Protein AF-A0A7X6I3S2-F1 (afdb_monomer_lite)

Structure (mmCIF, N/CA/C/O backbone):
data_AF-A0A7X6I3S2-F1
#
_entry.id   AF-A0A7X6I3S2-F1
#
loop_
_atom_site.group_PDB
_atom_site.id
_atom_site.type_symbol
_atom_site.label_atom_id
_atom_site.label_alt_id
_atom_site.label_comp_id
_atom_site.label_asym_id
_atom_site.label_entity_id
_atom_site.label_seq_id
_atom_site.pdbx_PDB_ins_code
_atom_site.Cartn_x
_atom_site.Cartn_y
_atom_site.Cartn_z
_atom_site.occupancy
_atom_site.B_iso_or_equiv
_atom_site.auth_seq_id
_atom_site.auth_comp_id
_atom_site.auth_asym_id
_atom_site.auth_atom_id
_atom_site.pdbx_PDB_model_num
ATOM 1 N N . MET A 1 1 ? -21.717 16.341 -4.229 1.00 40.16 1 MET A N 1
ATOM 2 C CA . MET A 1 1 ? -22.736 15.438 -3.648 1.00 40.16 1 MET A CA 1
ATOM 3 C C . MET A 1 1 ? -22.374 15.185 -2.185 1.00 40.16 1 MET A C 1
ATOM 5 O O . MET A 1 1 ? -21.392 14.506 -1.931 1.00 40.16 1 MET A O 1
ATOM 9 N N . LYS A 1 2 ? -23.063 15.815 -1.219 1.00 45.19 2 LYS A N 1
ATOM 10 C CA . LYS A 1 2 ? -22.858 15.545 0.219 1.00 45.19 2 LYS A CA 1
ATOM 11 C C . LYS A 1 2 ? -23.739 14.357 0.594 1.00 45.19 2 LYS A C 1
ATOM 13 O O . LYS A 1 2 ? -24.958 14.491 0.541 1.00 45.19 2 LYS A O 1
ATOM 18 N N . VAL A 1 3 ? -23.137 13.222 0.939 1.00 52.28 3 VAL A N 1
ATOM 19 C CA . VAL A 1 3 ? -23.866 12.072 1.490 1.00 52.28 3 VAL A CA 1
ATOM 20 C C . VAL A 1 3 ? -24.453 12.516 2.832 1.00 52.28 3 VAL A C 1
ATOM 22 O O . VAL A 1 3 ? -23.716 12.757 3.784 1.00 52.28 3 VAL A O 1
ATOM 25 N N . ARG A 1 4 ? -25.771 12.732 2.886 1.00 52.94 4 ARG A N 1
ATOM 26 C CA . ARG A 1 4 ? -26.491 12.978 4.139 1.00 52.94 4 ARG A CA 1
ATOM 27 C C . ARG A 1 4 ? -27.048 11.639 4.595 1.00 52.94 4 ARG A C 1
ATOM 29 O O . ARG A 1 4 ? -27.953 11.113 3.957 1.00 52.94 4 ARG A O 1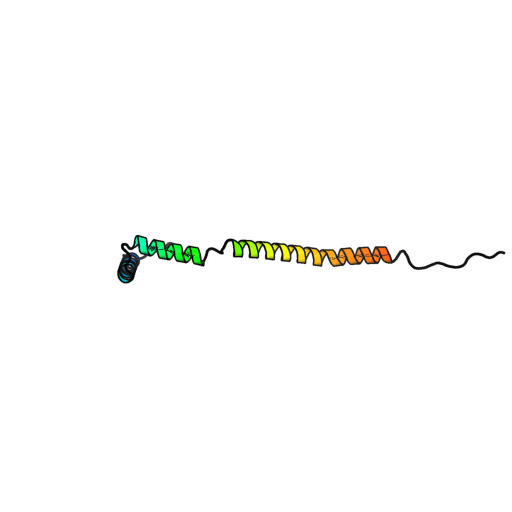
ATOM 36 N N . PHE A 1 5 ? -26.479 11.085 5.657 1.00 55.03 5 PHE A N 1
ATOM 37 C CA . PHE A 1 5 ? -27.046 9.912 6.307 1.00 55.03 5 PHE A CA 1
ATOM 38 C C . PHE A 1 5 ? -28.272 10.364 7.103 1.00 55.03 5 PHE A C 1
ATOM 40 O O . PHE A 1 5 ? -28.157 11.185 8.011 1.00 55.03 5 PHE A O 1
ATOM 47 N N . THR A 1 6 ? -29.449 9.886 6.714 1.00 60.03 6 THR A N 1
ATOM 48 C CA . THR A 1 6 ? -30.633 9.890 7.573 1.00 60.03 6 THR A CA 1
ATOM 49 C C . THR A 1 6 ? -30.406 8.869 8.684 1.00 60.03 6 THR A C 1
ATOM 51 O O . THR A 1 6 ? -30.095 7.716 8.397 1.00 60.03 6 THR A O 1
ATOM 54 N N . ASP A 1 7 ? -30.553 9.318 9.926 1.00 60.53 7 ASP A N 1
ATOM 55 C CA . ASP A 1 7 ? -30.526 8.531 11.159 1.00 60.53 7 ASP A CA 1
ATOM 56 C C . ASP A 1 7 ? -29.192 7.925 11.610 1.00 60.53 7 ASP A C 1
ATOM 58 O O . ASP A 1 7 ? -28.306 7.549 10.840 1.00 60.53 7 ASP A O 1
ATOM 62 N N . ASN A 1 8 ? -29.081 7.799 12.934 1.00 66.94 8 ASN A N 1
ATOM 63 C CA . ASN A 1 8 ? -27.943 7.274 13.693 1.00 66.94 8 ASN A CA 1
ATOM 64 C C . ASN A 1 8 ? -27.572 5.808 13.369 1.00 66.94 8 ASN A C 1
ATOM 66 O O . ASN A 1 8 ? -26.731 5.228 14.049 1.00 66.94 8 ASN A O 1
ATOM 70 N N . MET A 1 9 ? -28.110 5.215 12.297 1.00 75.38 9 MET A N 1
ATOM 71 C CA . MET A 1 9 ? -27.858 3.835 11.876 1.00 75.38 9 MET A CA 1
ATOM 72 C C . MET A 1 9 ? -26.370 3.496 11.767 1.00 75.38 9 MET A C 1
ATOM 74 O O . MET A 1 9 ? -25.951 2.424 12.199 1.00 75.38 9 MET A O 1
ATOM 78 N N . VAL A 1 10 ? -25.558 4.381 11.180 1.00 79.00 10 VAL A N 1
ATOM 79 C CA . VAL A 1 10 ? -24.111 4.147 11.036 1.00 79.00 10 VAL A CA 1
ATOM 80 C C . VAL A 1 10 ? -23.409 4.196 12.405 1.00 79.00 10 VAL A C 1
ATOM 82 O O . VAL A 1 10 ? -22.753 3.212 12.759 1.00 79.00 10 VAL A O 1
ATOM 85 N N . PRO A 1 11 ? -23.574 5.262 13.217 1.00 80.81 11 PRO A N 1
ATOM 86 C CA . PRO A 1 11 ? -23.109 5.298 14.606 1.00 80.81 11 PRO A CA 1
ATOM 87 C C . PRO A 1 11 ? -23.513 4.085 15.460 1.00 80.81 11 PRO A C 1
ATOM 89 O O . PRO A 1 11 ? -22.681 3.570 16.215 1.00 80.81 11 PRO A O 1
ATOM 92 N N . ASP A 1 12 ? -24.756 3.621 15.345 1.00 85.75 12 ASP A N 1
ATOM 93 C CA . ASP A 1 12 ? -25.308 2.524 16.147 1.00 85.75 12 ASP A CA 1
ATOM 94 C C . ASP A 1 12 ? -24.735 1.178 15.714 1.00 85.75 12 ASP A C 1
ATOM 96 O O . ASP A 1 12 ? -24.292 0.380 16.543 1.00 85.75 12 ASP A O 1
ATOM 100 N N . ARG A 1 13 ? -24.642 0.953 14.401 1.00 85.00 13 ARG A N 1
ATOM 101 C CA . ARG A 1 13 ? -24.046 -0.261 13.844 1.00 85.00 13 ARG A CA 1
ATOM 102 C C . ARG A 1 13 ? -22.563 -0.362 14.181 1.00 85.00 13 ARG A C 1
ATOM 104 O O . ARG A 1 13 ? -22.109 -1.434 14.568 1.00 85.00 13 ARG A O 1
ATOM 111 N N . LEU A 1 14 ? -21.822 0.746 14.121 1.00 86.19 14 LEU A N 1
ATOM 112 C CA . LEU A 1 14 ? -20.421 0.785 14.552 1.00 86.19 14 LEU A CA 1
ATOM 113 C C . LEU A 1 14 ? -20.276 0.489 16.049 1.00 86.19 14 LEU A C 1
ATOM 115 O O . LEU A 1 14 ? -19.368 -0.239 16.440 1.00 86.19 14 LEU A O 1
ATOM 119 N N . SER A 1 15 ? -21.187 0.997 16.883 1.00 88.00 15 SER A N 1
ATOM 120 C CA . SER A 1 15 ? -21.195 0.710 18.325 1.00 88.00 15 SER A CA 1
ATOM 121 C C . SER A 1 15 ? -21.487 -0.765 18.613 1.00 88.00 15 SER A C 1
ATOM 123 O O . SER A 1 15 ? -20.850 -1.367 19.477 1.00 88.00 15 SER A O 1
ATOM 125 N N . LEU A 1 16 ? -22.421 -1.369 17.874 1.00 91.56 16 LEU A N 1
ATOM 126 C CA . LEU A 1 16 ? -22.741 -2.792 17.979 1.00 91.56 16 LEU A CA 1
ATOM 127 C C . LEU A 1 16 ? -21.553 -3.668 17.562 1.00 91.56 16 LEU A C 1
ATOM 129 O O . LEU A 1 16 ? -21.208 -4.621 18.261 1.00 91.56 16 LEU A O 1
ATOM 133 N N . MET A 1 17 ? -20.903 -3.334 16.447 1.00 89.38 17 MET A N 1
ATOM 134 C CA . MET A 1 17 ? -19.729 -4.061 15.959 1.00 89.38 17 MET A CA 1
ATOM 135 C C . MET A 1 17 ? -18.544 -3.939 16.922 1.00 89.38 17 MET A C 1
ATOM 137 O O . MET A 1 17 ? -17.899 -4.949 17.195 1.00 89.38 17 MET A O 1
ATOM 141 N N . ALA A 1 18 ? -18.316 -2.751 17.493 1.00 91.75 18 ALA A N 1
ATOM 142 C CA . ALA A 1 18 ? -17.293 -2.529 18.512 1.00 91.75 18 ALA A CA 1
ATOM 143 C C . ALA A 1 18 ? -17.499 -3.458 19.720 1.00 91.75 18 ALA A C 1
ATOM 145 O O . ALA A 1 18 ? -16.597 -4.210 20.080 1.00 91.75 18 ALA A O 1
ATOM 146 N N . LYS A 1 19 ? -18.720 -3.499 20.274 1.00 91.88 19 LYS A N 1
ATOM 147 C CA . LYS A 1 19 ? -19.068 -4.392 21.395 1.00 91.88 19 LYS A CA 1
ATOM 148 C C . LYS A 1 19 ? -18.897 -5.868 21.048 1.00 91.88 19 LYS A C 1
ATOM 150 O O . LYS A 1 19 ? -18.327 -6.618 21.829 1.00 91.88 19 LYS A O 1
ATOM 155 N N . THR A 1 20 ? -19.376 -6.281 19.874 1.00 93.88 20 THR A N 1
ATOM 156 C CA . THR A 1 20 ? -19.327 -7.687 19.434 1.00 93.88 20 THR A CA 1
ATOM 157 C C . THR A 1 20 ? -17.891 -8.191 19.299 1.00 93.88 20 THR A C 1
ATOM 159 O O . THR A 1 20 ? -17.616 -9.357 19.555 1.00 93.88 20 THR A O 1
ATOM 162 N N . LYS A 1 21 ? -16.970 -7.306 18.912 1.00 90.50 21 LYS A N 1
ATOM 163 C CA . LYS A 1 21 ? -15.548 -7.619 18.760 1.00 90.50 21 LYS A CA 1
ATOM 164 C C . LYS A 1 21 ? -14.714 -7.366 20.024 1.00 90.50 21 LYS A C 1
ATOM 166 O O . LYS A 1 21 ? -13.513 -7.594 19.990 1.00 90.50 21 LYS A O 1
ATOM 171 N N . GLY A 1 22 ? -15.334 -6.932 21.123 1.00 93.81 22 GLY A N 1
ATOM 172 C CA . GLY A 1 22 ? -14.659 -6.736 22.409 1.00 93.81 22 GLY A CA 1
ATOM 173 C C . GLY A 1 22 ? -13.921 -5.403 22.570 1.00 93.81 22 GLY A C 1
ATOM 174 O O . GLY A 1 22 ? -13.103 -5.284 23.475 1.00 93.81 22 GLY A O 1
ATOM 175 N N . TYR A 1 23 ? -14.203 -4.400 21.735 1.00 93.25 23 TYR A N 1
ATOM 176 C CA . TYR A 1 23 ? -13.616 -3.065 21.878 1.00 93.25 23 TYR A CA 1
ATOM 177 C C . TYR A 1 23 ? -14.267 -2.268 23.004 1.00 93.25 23 TYR A C 1
ATOM 179 O O . TYR A 1 23 ? -15.481 -2.341 23.223 1.00 93.25 23 TYR A O 1
ATOM 187 N N . SER A 1 24 ? -13.470 -1.427 23.660 1.00 88.19 24 SER A N 1
ATOM 188 C CA . SER A 1 24 ? -13.905 -0.581 24.776 1.00 88.19 24 SER A CA 1
ATOM 189 C C . SER A 1 24 ? -14.799 0.562 24.302 1.00 88.19 24 SER A C 1
ATOM 191 O O . SER A 1 24 ? -15.653 1.050 25.042 1.00 88.19 24 SER A O 1
ATOM 193 N N . SER A 1 25 ? -14.615 1.010 23.058 1.00 90.00 25 SER A N 1
ATOM 194 C CA . SER A 1 25 ? -15.407 2.087 22.472 1.00 90.00 25 SER A CA 1
ATOM 195 C C . SER A 1 25 ? -15.568 1.950 20.961 1.00 90.00 25 SER A C 1
ATOM 197 O O . SER A 1 25 ? -14.789 1.294 20.268 1.00 90.00 25 SER A O 1
ATOM 199 N N . ARG A 1 26 ? -16.575 2.650 20.427 1.00 87.88 26 ARG A N 1
ATOM 200 C CA . ARG A 1 26 ? -16.740 2.828 18.979 1.00 87.88 26 ARG A CA 1
ATOM 201 C C . ARG A 1 26 ? -15.519 3.502 18.347 1.00 87.88 26 ARG A C 1
ATOM 203 O O . ARG A 1 26 ? -15.156 3.162 17.230 1.00 87.88 26 ARG A O 1
ATOM 210 N N . GLU A 1 27 ? -14.917 4.467 19.035 1.00 88.31 27 GLU A N 1
ATOM 211 C CA . GLU A 1 27 ? -13.776 5.238 18.528 1.00 88.31 27 GLU A CA 1
ATOM 212 C C . GLU A 1 27 ? -12.521 4.381 18.396 1.00 88.31 27 GLU A C 1
ATOM 214 O O . GLU A 1 27 ? -11.819 4.482 17.395 1.00 88.31 27 GLU A O 1
ATOM 219 N N . GLU A 1 28 ? -12.277 3.505 19.368 1.00 86.06 28 GLU A N 1
ATOM 220 C CA . GLU A 1 28 ? -11.206 2.510 19.320 1.00 86.06 28 GLU A CA 1
ATOM 221 C C . GLU A 1 28 ? -11.386 1.571 18.123 1.00 86.06 28 GLU A C 1
ATOM 223 O O . GLU A 1 28 ? -10.473 1.421 17.314 1.00 86.06 28 GLU A O 1
ATOM 228 N N . TYR A 1 29 ? -12.601 1.048 17.940 1.00 89.44 29 TYR A N 1
ATOM 229 C CA . TYR A 1 29 ? -12.924 0.185 16.807 1.00 89.44 29 TYR A CA 1
ATOM 230 C C . TYR A 1 29 ? -12.749 0.889 15.451 1.00 89.44 29 TYR A C 1
ATOM 232 O O . TYR A 1 29 ? -12.176 0.331 14.517 1.00 89.44 29 TYR A O 1
ATOM 240 N N . VAL A 1 30 ? -13.217 2.134 15.330 1.00 88.25 30 VAL A N 1
ATOM 241 C CA . VAL A 1 30 ? -13.064 2.925 14.099 1.00 88.25 30 VAL A CA 1
ATOM 242 C C . VAL A 1 30 ? -11.595 3.241 13.830 1.00 88.25 30 VAL A C 1
ATOM 244 O O . VAL A 1 30 ? -11.169 3.169 12.679 1.00 88.25 30 VAL A O 1
ATOM 247 N N . ARG A 1 31 ? -10.813 3.561 14.867 1.00 87.00 31 ARG A N 1
ATOM 248 C CA . ARG A 1 31 ? -9.379 3.828 14.733 1.00 87.00 31 ARG A CA 1
ATOM 249 C C . ARG A 1 31 ? -8.657 2.620 14.154 1.00 87.00 31 ARG A C 1
ATOM 251 O O . ARG A 1 31 ? -7.918 2.794 13.196 1.00 87.00 31 ARG A O 1
ATOM 258 N N . GLU A 1 32 ? -8.914 1.424 14.674 1.00 86.44 32 GLU A N 1
ATOM 259 C CA . GLU A 1 32 ? -8.284 0.206 14.161 1.00 86.44 32 GLU A CA 1
ATOM 260 C C . GLU A 1 32 ? -8.664 -0.070 12.706 1.00 86.44 32 GLU A C 1
ATOM 262 O O . GLU A 1 32 ? -7.778 -0.279 11.889 1.00 86.44 32 GLU A O 1
ATOM 267 N N . ILE A 1 33 ? -9.949 0.026 12.338 1.00 87.19 33 ILE A N 1
ATOM 268 C CA . ILE A 1 33 ? -10.377 -0.171 10.941 1.00 87.19 33 ILE A CA 1
ATOM 269 C C . ILE A 1 33 ? -9.677 0.813 9.999 1.00 87.19 33 ILE A C 1
ATOM 271 O O . ILE A 1 33 ? -9.257 0.434 8.906 1.00 87.19 33 ILE A O 1
ATOM 275 N N . LEU A 1 34 ? -9.573 2.082 10.400 1.00 82.69 34 LEU A N 1
ATOM 276 C CA . LEU A 1 34 ? -8.908 3.101 9.595 1.00 82.69 34 LEU A CA 1
ATOM 277 C C . LEU A 1 34 ? -7.403 2.844 9.505 1.00 82.69 34 LEU A C 1
ATOM 279 O O . LEU A 1 34 ? -6.841 2.982 8.424 1.00 82.69 34 LEU A O 1
ATOM 283 N N . THR A 1 35 ? -6.756 2.437 10.597 1.00 79.12 35 THR A N 1
ATOM 284 C CA . THR A 1 35 ? -5.339 2.056 10.594 1.00 79.12 35 THR A CA 1
ATOM 285 C C . THR A 1 35 ? -5.097 0.847 9.697 1.00 79.12 35 THR A C 1
ATOM 287 O O . THR A 1 35 ? -4.215 0.908 8.850 1.00 79.12 35 THR A O 1
ATOM 290 N N . ASP A 1 36 ? -5.907 -0.202 9.806 1.00 81.81 36 ASP A N 1
ATOM 291 C CA . ASP A 1 36 ? -5.835 -1.387 8.952 1.00 81.81 36 ASP A CA 1
ATOM 292 C C . ASP A 1 36 ? -6.001 -1.036 7.475 1.00 81.81 36 ASP A C 1
ATOM 294 O O . ASP A 1 36 ? -5.272 -1.543 6.625 1.00 81.81 36 ASP A O 1
ATOM 298 N N . HIS A 1 37 ? -6.955 -0.163 7.156 1.00 77.94 37 HIS A N 1
ATOM 299 C CA . HIS A 1 37 ? -7.192 0.265 5.784 1.00 77.94 37 HIS A CA 1
ATOM 300 C C . HIS A 1 37 ? -6.015 1.076 5.240 1.00 77.94 37 HIS A C 1
ATOM 302 O O . HIS A 1 37 ? -5.529 0.787 4.150 1.00 77.94 37 HIS A O 1
ATOM 308 N N . VAL A 1 38 ? -5.494 2.019 6.030 1.00 72.56 38 VAL A N 1
ATOM 309 C CA . VAL A 1 38 ? -4.294 2.783 5.677 1.00 72.56 38 VAL A CA 1
ATOM 310 C C . VAL A 1 38 ? -3.104 1.848 5.488 1.00 72.56 38 VAL A C 1
ATOM 312 O O . VAL A 1 38 ? -2.389 1.995 4.510 1.00 72.56 38 VAL A O 1
ATOM 315 N N . MET A 1 39 ? -2.896 0.857 6.353 1.00 71.62 39 MET A N 1
ATOM 316 C CA . MET A 1 39 ? -1.761 -0.067 6.236 1.00 71.62 39 MET A CA 1
ATOM 317 C C . MET A 1 39 ? -1.882 -1.029 5.048 1.00 71.62 39 MET A C 1
ATOM 319 O O . MET A 1 39 ? -0.861 -1.459 4.523 1.00 71.62 39 MET A O 1
ATOM 323 N N . ARG A 1 40 ? -3.101 -1.358 4.604 1.00 71.44 40 ARG A N 1
ATOM 324 C CA . ARG A 1 40 ? -3.327 -2.151 3.382 1.00 71.44 40 ARG A CA 1
ATOM 325 C C . ARG A 1 40 ? -3.113 -1.343 2.107 1.00 71.44 40 ARG A C 1
ATOM 327 O O . ARG A 1 40 ? -2.604 -1.889 1.135 1.00 71.44 40 ARG A O 1
ATOM 334 N N . ASP A 1 41 ? -3.496 -0.069 2.122 1.00 63.16 41 ASP A N 1
ATOM 335 C CA . ASP A 1 41 ? -3.470 0.787 0.933 1.00 63.16 41 ASP A CA 1
ATOM 336 C C . ASP A 1 41 ? -2.211 1.658 0.842 1.00 63.16 41 ASP A C 1
ATOM 338 O O . ASP A 1 41 ? -1.949 2.258 -0.201 1.00 63.16 41 ASP A O 1
ATOM 342 N N . THR A 1 42 ? -1.413 1.736 1.910 1.00 61.34 42 THR A N 1
ATOM 343 C CA . THR A 1 42 ? -0.111 2.402 1.878 1.00 61.34 42 THR A CA 1
ATOM 344 C C . THR A 1 42 ? 0.893 1.429 1.272 1.00 61.34 42 THR A C 1
ATOM 346 O O . THR A 1 42 ? 1.265 0.467 1.947 1.00 61.34 42 THR A O 1
ATOM 349 N N . PRO A 1 43 ? 1.357 1.651 0.026 1.00 62.34 43 PRO A N 1
ATOM 350 C CA . PRO A 1 43 ? 2.424 0.837 -0.527 1.00 62.34 43 PRO A CA 1
ATOM 351 C C . PRO A 1 43 ? 3.620 0.933 0.412 1.00 62.34 43 PRO A C 1
ATOM 353 O O . PRO A 1 43 ? 4.011 2.027 0.838 1.00 62.34 43 PRO A O 1
ATOM 356 N N . SER A 1 44 ? 4.181 -0.217 0.761 1.00 69.50 44 SER A N 1
ATOM 357 C CA . SER A 1 44 ? 5.365 -0.266 1.605 1.00 69.50 44 SER A CA 1
ATOM 358 C C . SER A 1 44 ? 6.471 0.594 0.977 1.00 69.50 44 SER A C 1
ATOM 360 O O . SER A 1 44 ? 6.545 0.707 -0.253 1.00 69.50 44 SER A O 1
ATOM 362 N N . PRO A 1 45 ? 7.374 1.191 1.776 1.00 68.00 45 PRO A N 1
ATOM 363 C CA . PRO A 1 45 ? 8.502 1.945 1.234 1.00 68.00 45 PRO A CA 1
ATOM 364 C C . PRO A 1 45 ? 9.258 1.152 0.160 1.00 68.00 45 PRO A C 1
ATOM 366 O O . PRO A 1 45 ? 9.626 1.701 -0.873 1.00 68.00 45 PRO A O 1
ATOM 369 N N . THR A 1 46 ? 9.396 -0.161 0.354 1.00 69.00 46 THR A N 1
ATOM 370 C CA . THR A 1 46 ? 9.999 -1.087 -0.608 1.00 69.00 46 THR A CA 1
ATOM 371 C C . THR A 1 46 ? 9.254 -1.135 -1.944 1.00 69.00 46 THR A C 1
ATOM 373 O O . THR A 1 46 ? 9.902 -1.070 -2.984 1.00 69.00 46 THR A O 1
ATOM 376 N N . GLU A 1 47 ? 7.921 -1.191 -1.956 1.00 70.38 47 GLU A N 1
ATOM 377 C CA . GLU A 1 47 ? 7.125 -1.171 -3.196 1.00 70.38 47 GLU A CA 1
ATOM 378 C C . GLU A 1 47 ? 7.210 0.178 -3.919 1.00 70.38 47 GLU A C 1
ATOM 380 O O . GLU A 1 47 ? 7.259 0.220 -5.149 1.00 70.38 47 GLU A O 1
ATOM 385 N N . ILE A 1 48 ? 7.274 1.288 -3.176 1.00 71.44 48 ILE A N 1
ATOM 386 C CA . ILE A 1 48 ? 7.496 2.622 -3.754 1.00 71.44 48 ILE A CA 1
ATOM 387 C C . ILE A 1 48 ? 8.879 2.680 -4.412 1.00 71.44 48 ILE A C 1
ATOM 389 O O . ILE A 1 48 ? 8.992 3.090 -5.569 1.00 71.44 48 ILE A O 1
ATOM 393 N N . TYR A 1 49 ? 9.921 2.228 -3.709 1.00 68.12 49 TYR A N 1
ATOM 394 C CA . TYR A 1 49 ? 11.281 2.174 -4.244 1.00 68.12 49 TYR A CA 1
ATOM 395 C C . TYR A 1 49 ? 11.376 1.262 -5.469 1.00 68.12 49 TYR A C 1
ATOM 397 O O . TYR A 1 49 ? 11.985 1.646 -6.463 1.00 68.12 49 TYR A O 1
ATOM 405 N N . GLN A 1 50 ? 10.735 0.092 -5.450 1.00 68.50 50 GLN A N 1
ATOM 406 C CA . GLN A 1 50 ? 10.692 -0.809 -6.603 1.00 68.50 50 GLN A CA 1
ATOM 407 C C . GLN A 1 50 ? 10.013 -0.161 -7.810 1.00 68.50 50 GLN A C 1
ATOM 409 O O . GLN A 1 50 ? 10.573 -0.205 -8.902 1.00 68.50 50 GLN A O 1
ATOM 414 N N . LYS A 1 51 ? 8.864 0.504 -7.630 1.00 71.75 51 LYS A N 1
ATOM 415 C CA . LYS A 1 51 ? 8.192 1.231 -8.721 1.00 71.75 51 LYS A CA 1
ATOM 416 C C . LYS A 1 51 ? 9.065 2.340 -9.304 1.00 71.75 51 LYS A C 1
ATOM 418 O O . LYS A 1 51 ? 9.121 2.489 -10.519 1.00 71.75 51 LYS A O 1
ATOM 423 N N . GLN A 1 52 ? 9.774 3.089 -8.461 1.00 74.12 52 GLN A N 1
ATOM 424 C CA . GLN A 1 52 ? 10.700 4.129 -8.920 1.00 74.12 52 GLN A CA 1
ATOM 425 C C . GLN A 1 52 ? 11.898 3.552 -9.680 1.00 74.12 52 GLN A C 1
ATOM 427 O O . GLN A 1 52 ? 12.319 4.123 -10.683 1.00 74.12 52 GLN A O 1
ATOM 432 N N . ILE A 1 53 ? 12.450 2.429 -9.215 1.00 72.94 53 ILE A N 1
ATOM 433 C CA . ILE A 1 53 ? 13.561 1.742 -9.879 1.00 72.94 53 ILE A CA 1
ATOM 434 C C . ILE A 1 53 ? 13.115 1.223 -11.247 1.00 72.94 53 ILE A C 1
ATOM 436 O O . ILE A 1 53 ? 13.787 1.490 -12.239 1.00 72.94 53 ILE A O 1
ATOM 440 N N . ILE A 1 54 ? 11.972 0.536 -11.311 1.00 77.69 54 ILE A N 1
ATOM 441 C CA . ILE A 1 54 ? 11.406 0.021 -12.563 1.00 77.69 54 ILE A CA 1
ATOM 442 C C . ILE A 1 54 ? 11.152 1.172 -13.542 1.00 77.69 54 ILE A C 1
ATOM 444 O O . ILE A 1 54 ? 11.639 1.106 -14.666 1.00 77.69 54 ILE A O 1
ATOM 448 N N . GLY A 1 55 ? 10.516 2.263 -13.099 1.00 75.56 55 GLY A N 1
ATOM 449 C CA . GLY A 1 55 ? 10.270 3.431 -13.951 1.00 75.56 55 GLY A CA 1
ATOM 450 C C . GLY A 1 55 ? 11.556 4.037 -14.527 1.00 75.56 55 GLY A C 1
ATOM 451 O O . GLY A 1 55 ? 11.629 4.316 -15.719 1.00 75.56 55 GLY A O 1
ATOM 452 N N . ARG A 1 56 ? 12.625 4.145 -13.724 1.00 75.62 56 ARG A N 1
ATOM 453 C CA . ARG A 1 56 ? 13.935 4.614 -14.216 1.00 75.62 56 ARG A CA 1
ATOM 454 C C . ARG A 1 56 ? 14.550 3.674 -15.252 1.00 75.62 56 ARG A C 1
ATOM 456 O O . ARG A 1 56 ? 15.191 4.142 -16.188 1.00 75.62 56 ARG A O 1
ATOM 463 N N . TYR A 1 57 ? 14.394 2.361 -15.087 1.00 74.00 57 TYR A N 1
ATOM 464 C CA . TYR A 1 57 ? 14.892 1.387 -16.060 1.00 74.00 57 TYR A CA 1
ATOM 465 C C . TYR A 1 57 ? 14.086 1.393 -17.363 1.00 74.00 57 TYR A C 1
ATOM 467 O O . TYR A 1 57 ? 14.678 1.230 -18.426 1.00 74.00 57 TYR A O 1
ATOM 475 N N . GLU A 1 58 ? 12.775 1.625 -17.307 1.00 76.56 58 GLU A N 1
ATOM 476 C CA . GLU A 1 58 ? 11.928 1.785 -18.497 1.00 76.56 58 GLU A CA 1
ATOM 477 C C . GLU A 1 58 ? 12.280 3.059 -19.279 1.00 76.56 58 GLU A C 1
ATOM 479 O O . GLU A 1 58 ? 12.433 3.014 -20.503 1.00 76.56 58 GLU A O 1
ATOM 484 N N . GLU A 1 59 ? 12.501 4.176 -18.582 1.00 78.50 59 GLU A N 1
ATOM 485 C CA . GLU A 1 59 ? 12.985 5.425 -19.185 1.00 78.50 59 GLU A CA 1
ATOM 486 C C . GLU A 1 59 ? 14.360 5.231 -19.840 1.00 78.50 59 GLU A C 1
ATOM 488 O O . GLU A 1 59 ? 14.554 5.583 -21.005 1.00 78.50 59 GLU A O 1
ATOM 493 N N . LEU A 1 60 ? 15.305 4.603 -19.131 1.00 73.38 60 LEU A N 1
ATOM 494 C CA . LEU A 1 60 ? 16.633 4.293 -19.668 1.00 73.38 60 LEU A CA 1
ATOM 495 C C . LEU A 1 60 ? 16.568 3.357 -20.878 1.00 73.38 60 LEU A C 1
ATOM 497 O O . LEU A 1 60 ? 17.289 3.574 -21.849 1.00 73.38 60 LEU A O 1
ATOM 501 N N . GLY A 1 61 ? 15.713 2.333 -20.833 1.00 74.94 61 GLY A N 1
ATOM 502 C CA . GLY A 1 61 ? 15.498 1.406 -21.941 1.00 74.94 61 GLY A CA 1
ATOM 503 C C . GLY A 1 61 ? 14.950 2.113 -23.179 1.00 74.94 61 GLY A C 1
ATOM 504 O O . GLY A 1 61 ? 15.435 1.872 -24.281 1.00 74.94 61 GLY A O 1
ATOM 505 N N . THR A 1 62 ? 14.012 3.041 -22.991 1.00 83.31 62 THR A N 1
ATOM 506 C CA . THR A 1 62 ? 13.441 3.853 -24.075 1.00 83.31 62 THR A CA 1
ATOM 507 C C . THR A 1 62 ? 14.510 4.727 -24.724 1.00 83.31 62 THR A C 1
ATOM 509 O O . THR A 1 62 ? 14.703 4.657 -25.935 1.00 83.31 62 THR A O 1
ATOM 512 N N . VAL A 1 63 ? 15.292 5.458 -23.923 1.00 75.75 63 VAL A N 1
ATOM 513 C CA . VAL A 1 63 ? 16.396 6.292 -24.430 1.00 75.75 63 VAL A CA 1
ATOM 514 C C . VAL A 1 63 ? 17.439 5.445 -25.161 1.00 75.75 63 VAL A C 1
ATOM 516 O O . VAL A 1 63 ? 17.920 5.838 -26.223 1.00 75.75 63 VAL A O 1
ATOM 519 N N . LEU A 1 64 ? 17.788 4.266 -24.639 1.00 71.50 64 LEU A N 1
ATOM 520 C CA . LEU A 1 64 ? 18.708 3.339 -25.303 1.00 71.50 64 LEU A CA 1
ATOM 521 C C . LEU A 1 64 ? 18.172 2.882 -26.660 1.00 71.50 64 LEU A C 1
ATOM 523 O O . LEU A 1 64 ? 18.913 2.920 -27.638 1.00 71.50 64 LEU A O 1
ATOM 527 N N . ILE A 1 65 ? 16.902 2.485 -26.736 1.00 81.50 65 ILE A N 1
ATOM 528 C CA . ILE A 1 65 ? 16.261 2.043 -27.982 1.00 81.50 65 ILE A CA 1
ATOM 529 C C . ILE A 1 65 ? 16.192 3.183 -29.004 1.00 81.50 65 ILE A C 1
ATOM 531 O O . ILE A 1 65 ? 16.437 2.945 -30.182 1.00 81.50 65 ILE A O 1
ATOM 535 N N . GLU A 1 66 ? 15.907 4.412 -28.576 1.00 76.31 66 GLU A N 1
ATOM 536 C CA . GLU A 1 66 ? 15.844 5.582 -29.462 1.00 76.31 66 GLU A CA 1
ATOM 537 C C . GLU A 1 66 ? 17.227 6.020 -29.963 1.00 76.31 66 GLU A C 1
ATOM 539 O O . GLU A 1 66 ? 17.381 6.438 -31.111 1.00 76.31 66 GLU A O 1
ATOM 544 N N . THR A 1 67 ? 18.259 5.902 -29.126 1.00 75.31 67 THR A N 1
ATOM 545 C CA . THR A 1 67 ? 19.620 6.356 -29.455 1.00 75.31 67 THR A CA 1
ATOM 546 C C . THR A 1 67 ? 20.468 5.296 -30.160 1.00 75.31 67 THR A C 1
ATOM 548 O O . THR A 1 67 ? 21.375 5.650 -30.915 1.00 75.31 67 THR A O 1
ATOM 551 N N . LEU A 1 68 ? 20.170 4.003 -29.989 1.00 74.31 68 LEU A N 1
ATOM 552 C CA . LEU A 1 68 ? 20.875 2.889 -30.638 1.00 74.31 68 LEU A CA 1
ATOM 553 C C . LEU A 1 68 ? 20.910 2.996 -32.173 1.00 74.31 68 LEU A C 1
ATOM 555 O O . LEU A 1 68 ? 22.000 2.871 -32.732 1.00 74.31 68 LEU A O 1
ATOM 559 N N . PRO A 1 69 ? 19.792 3.264 -32.874 1.00 76.75 69 PRO A N 1
ATOM 560 C CA . PRO A 1 69 ? 19.786 3.452 -34.323 1.00 76.75 69 PRO A CA 1
ATOM 561 C C . PRO A 1 69 ? 20.664 4.622 -34.769 1.00 76.75 69 PRO A C 1
ATOM 563 O O . PRO A 1 69 ? 21.389 4.498 -35.750 1.00 76.75 69 PRO A O 1
ATOM 566 N N . ILE A 1 70 ? 20.665 5.725 -34.013 1.00 74.12 70 ILE A N 1
ATOM 567 C CA . ILE A 1 70 ? 21.474 6.919 -34.301 1.00 74.12 70 ILE A CA 1
ATOM 568 C C . ILE A 1 70 ? 22.967 6.603 -34.140 1.00 74.12 70 ILE A C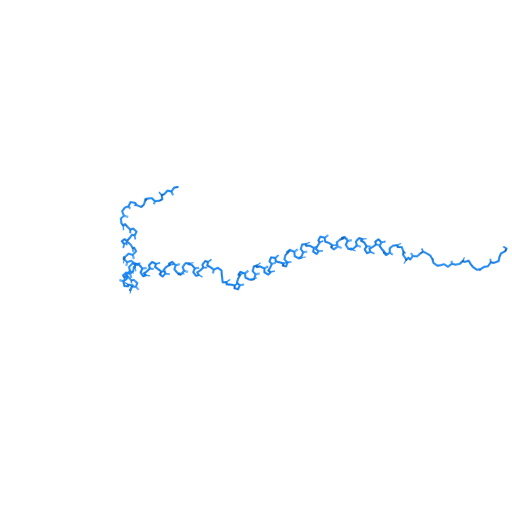 1
ATOM 570 O O . ILE A 1 70 ? 23.792 6.982 -34.973 1.00 74.12 70 ILE A O 1
ATOM 574 N N . LEU A 1 71 ? 23.338 5.884 -33.077 1.00 68.75 71 LEU A N 1
ATOM 575 C CA . LEU A 1 71 ? 24.714 5.440 -32.847 1.00 68.75 71 LEU A CA 1
ATOM 576 C C . LEU A 1 71 ? 25.169 4.424 -33.905 1.00 68.75 71 LEU A C 1
ATOM 578 O O . LEU A 1 71 ? 26.298 4.509 -34.388 1.00 68.75 71 LEU A O 1
ATOM 582 N N . LEU A 1 72 ? 24.292 3.498 -34.303 1.00 72.56 72 LEU A N 1
ATOM 583 C CA . LEU A 1 72 ? 24.542 2.530 -35.373 1.00 72.56 72 LEU A CA 1
ATOM 584 C C . LEU A 1 72 ? 24.718 3.219 -36.727 1.00 72.56 72 LEU A C 1
ATOM 586 O O . LEU A 1 72 ? 25.673 2.917 -37.436 1.00 72.56 72 LEU A O 1
ATOM 590 N N . GLU A 1 73 ? 23.860 4.174 -37.073 1.00 69.88 73 GLU A N 1
ATOM 591 C CA . GLU A 1 73 ? 23.941 4.919 -38.328 1.00 69.88 73 GLU A CA 1
ATOM 592 C C . GLU A 1 73 ? 25.234 5.744 -38.411 1.00 69.88 73 GLU A C 1
ATOM 594 O O . GLU A 1 73 ? 25.913 5.723 -39.436 1.00 69.88 73 GLU A O 1
ATOM 599 N N . ASN A 1 74 ? 25.634 6.407 -37.321 1.00 62.78 74 ASN A N 1
ATOM 600 C CA . ASN A 1 74 ? 26.899 7.146 -37.263 1.00 62.78 74 ASN A CA 1
ATOM 601 C C . ASN A 1 74 ? 28.131 6.223 -37.298 1.00 62.78 74 ASN A C 1
ATOM 603 O O . ASN A 1 74 ? 29.119 6.542 -37.956 1.00 62.78 74 ASN A O 1
ATOM 607 N N . SER A 1 75 ? 28.068 5.057 -36.651 1.00 58.88 75 SER 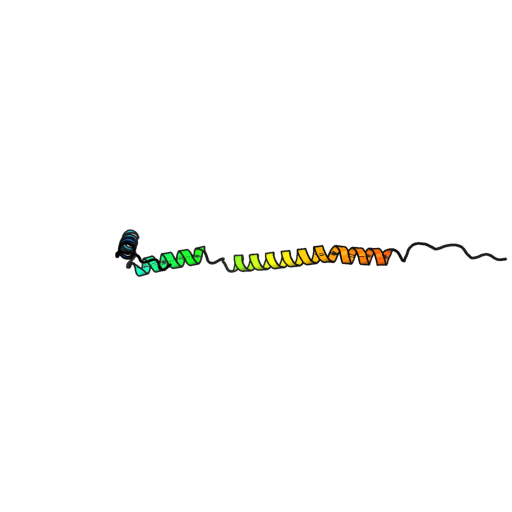A N 1
ATOM 608 C CA . SER A 1 75 ? 29.103 4.012 -36.713 1.00 58.88 75 SER A CA 1
ATOM 609 C C . SER A 1 75 ? 29.265 3.438 -38.127 1.00 58.88 75 SER A C 1
ATOM 611 O O . SER A 1 75 ? 30.386 3.276 -38.611 1.00 58.88 75 SER A O 1
ATOM 613 N N . LEU A 1 76 ? 28.154 3.180 -38.824 1.00 58.00 76 LEU A N 1
ATOM 614 C CA . LEU A 1 76 ? 28.146 2.679 -40.200 1.00 58.00 76 LEU A CA 1
ATOM 615 C C . LEU A 1 76 ? 28.648 3.742 -41.185 1.00 58.00 76 LEU A C 1
ATOM 617 O O . LEU A 1 76 ? 29.495 3.438 -42.023 1.00 58.00 76 LEU A O 1
ATOM 621 N N . LYS A 1 77 ? 28.219 5.002 -41.040 1.00 58.75 77 LYS A N 1
ATOM 622 C CA . LYS A 1 77 ? 28.731 6.131 -41.838 1.00 58.75 77 LYS A CA 1
ATOM 623 C C . LYS A 1 77 ? 30.222 6.393 -41.590 1.00 58.75 77 LYS A C 1
ATOM 625 O O . LYS A 1 77 ? 30.941 6.705 -42.531 1.00 58.75 77 LYS A O 1
ATOM 630 N N . GLY A 1 78 ? 30.703 6.197 -40.360 1.00 52.00 78 GLY A N 1
ATOM 631 C CA . GLY A 1 78 ? 32.124 6.288 -40.006 1.00 52.00 78 GLY A CA 1
ATOM 632 C C . GLY A 1 78 ? 32.983 5.105 -40.474 1.00 52.00 78 GLY A C 1
ATOM 633 O O . GLY A 1 78 ? 34.197 5.252 -40.590 1.00 52.00 78 GLY A O 1
ATOM 634 N N . ARG A 1 79 ? 32.386 3.940 -40.776 1.00 45.56 79 ARG A N 1
ATOM 635 C CA . ARG A 1 79 ? 33.091 2.745 -41.285 1.00 45.56 79 ARG A CA 1
ATOM 636 C C . ARG A 1 79 ? 33.118 2.618 -42.811 1.00 45.56 79 ARG A C 1
ATOM 638 O O . ARG A 1 79 ? 33.941 1.864 -43.315 1.00 45.56 79 ARG A O 1
ATOM 645 N N . ILE A 1 80 ? 32.288 3.356 -43.553 1.00 43.38 80 ILE A N 1
ATOM 646 C CA . ILE A 1 80 ? 32.272 3.309 -45.032 1.00 43.38 80 ILE A CA 1
ATOM 647 C C . ILE A 1 80 ? 33.384 4.176 -45.672 1.00 43.38 80 ILE A C 1
ATOM 649 O O . ILE A 1 80 ? 33.592 4.114 -46.877 1.00 43.38 80 ILE A O 1
ATOM 653 N N . ILE A 1 81 ? 34.191 4.906 -44.889 1.00 48.56 81 ILE A N 1
ATOM 654 C CA . ILE A 1 81 ? 35.349 5.669 -45.406 1.00 48.56 81 ILE A CA 1
ATOM 655 C C . ILE A 1 81 ? 36.686 5.102 -44.903 1.00 48.56 81 ILE A C 1
ATOM 657 O O . ILE A 1 81 ? 37.605 5.856 -44.636 1.00 48.56 81 ILE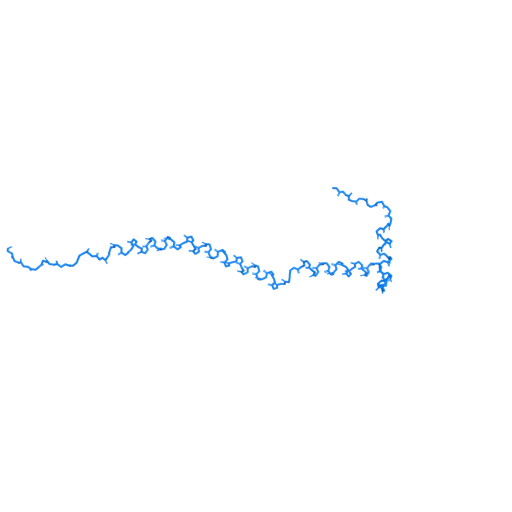 A O 1
ATOM 661 N N . VAL A 1 82 ? 36.837 3.785 -44.732 1.00 49.16 82 VAL A N 1
ATOM 662 C CA . VAL A 1 82 ? 38.174 3.156 -44.649 1.00 49.16 82 VAL A CA 1
ATOM 663 C C . VAL A 1 82 ? 38.077 1.694 -45.103 1.00 49.16 82 VAL A C 1
ATOM 6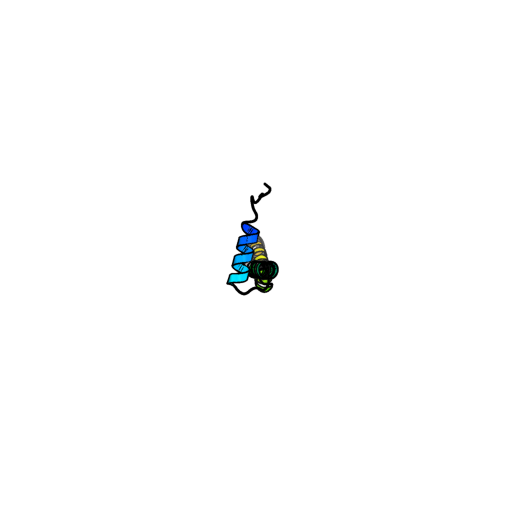65 O O . VAL A 1 82 ? 38.161 0.795 -44.277 1.00 49.16 82 VAL A O 1
ATOM 668 N N . THR A 1 83 ? 37.824 1.409 -46.384 1.00 49.09 83 THR A N 1
ATOM 669 C CA . THR A 1 83 ? 38.212 0.130 -47.035 1.00 49.09 83 THR A CA 1
ATOM 670 C C . THR A 1 83 ? 37.877 0.162 -48.531 1.00 49.09 83 THR A C 1
ATOM 672 O O . THR A 1 83 ? 36.727 0.018 -48.924 1.00 49.09 83 THR A O 1
ATOM 675 N N . GLY A 1 84 ? 38.914 0.337 -49.352 1.00 49.62 84 GLY A N 1
ATOM 676 C CA . GLY A 1 84 ? 38.868 0.451 -50.814 1.00 49.62 84 GLY A CA 1
ATOM 677 C C . GLY A 1 84 ? 39.502 1.786 -51.203 1.00 49.62 84 GLY A C 1
ATOM 678 O O . GLY A 1 84 ? 38.850 2.809 -51.092 1.00 49.62 84 GLY A O 1
ATOM 679 N N . GLU A 1 85 ? 40.788 1.904 -51.525 1.00 41.81 85 GLU A N 1
ATOM 680 C CA . GLU A 1 85 ? 41.667 0.989 -52.252 1.00 41.81 85 GLU A CA 1
ATOM 681 C C . GLU A 1 85 ? 43.108 1.083 -51.711 1.00 41.81 85 GLU A C 1
ATOM 683 O O . GLU A 1 85 ? 43.621 2.163 -51.418 1.00 41.81 85 GLU A O 1
ATOM 688 N N . LYS A 1 86 ? 43.789 -0.060 -51.609 1.00 49.66 86 LYS A N 1
ATOM 689 C CA . LYS A 1 86 ? 45.237 -0.133 -51.810 1.00 49.66 86 LYS A CA 1
ATOM 690 C C . LYS A 1 86 ? 45.450 -1.061 -52.999 1.00 49.66 86 LYS A C 1
ATOM 692 O O . LYS A 1 86 ? 44.955 -2.180 -52.948 1.00 49.66 86 LYS A O 1
ATOM 697 N N . GLU A 1 87 ? 46.178 -0.589 -54.006 1.00 46.12 87 GLU A N 1
ATOM 698 C CA . GLU A 1 87 ? 47.400 -1.201 -54.560 1.00 46.12 87 GLU A CA 1
ATOM 699 C C . GLU A 1 87 ? 47.589 -0.830 -56.037 1.00 46.12 87 GLU A C 1
ATOM 701 O O . GLU A 1 87 ? 46.739 -1.123 -56.871 1.00 46.12 87 GLU A O 1
ATOM 706 N N . GLY A 1 88 ? 48.760 -0.259 -56.352 1.00 47.31 88 GLY A N 1
ATOM 707 C CA . GLY A 1 88 ? 49.387 -0.454 -57.658 1.00 47.31 88 GLY A CA 1
ATOM 708 C C . GLY A 1 88 ? 49.686 0.786 -58.497 1.00 47.31 88 GLY A C 1
ATOM 709 O O . GLY A 1 88 ? 49.207 0.855 -59.616 1.00 47.31 88 GLY A O 1
ATOM 710 N N . GLU A 1 89 ? 50.560 1.687 -58.044 1.00 42.44 89 GLU A N 1
ATOM 711 C CA . GLU A 1 89 ? 51.415 2.434 -58.981 1.00 42.44 89 GLU A CA 1
ATOM 712 C C . GLU A 1 89 ? 52.833 2.529 -58.416 1.00 42.44 89 GLU A C 1
ATOM 714 O O . GLU A 1 89 ? 53.186 3.438 -57.670 1.00 42.44 89 GLU A O 1
ATOM 719 N N . ASP A 1 90 ? 53.645 1.540 -58.777 1.00 47.31 90 ASP A N 1
ATOM 720 C CA . ASP A 1 90 ? 55.089 1.699 -58.874 1.00 47.31 90 ASP A CA 1
ATOM 721 C C . ASP A 1 90 ? 55.504 1.075 -60.216 1.00 47.31 90 ASP A C 1
ATOM 723 O O . ASP A 1 90 ? 55.363 -0.134 -60.410 1.00 47.31 90 ASP A O 1
ATOM 727 N N . GLY A 1 91 ? 55.935 1.893 -61.186 1.00 40.09 91 GLY A N 1
ATOM 728 C CA . GLY A 1 91 ? 56.411 1.380 -62.477 1.00 40.09 91 GLY A CA 1
ATOM 729 C C . GLY A 1 91 ? 56.341 2.331 -63.677 1.00 40.09 91 GLY A C 1
ATOM 730 O O . GLY A 1 91 ? 55.406 2.255 -64.458 1.00 40.09 91 GLY A O 1
ATOM 731 N N . ARG A 1 92 ? 57.390 3.153 -63.835 1.00 41.25 92 ARG A N 1
ATOM 732 C CA . ARG A 1 92 ? 58.039 3.613 -65.090 1.00 41.25 92 ARG A CA 1
ATOM 733 C C . ARG A 1 92 ? 57.206 3.602 -66.390 1.00 41.25 92 ARG A C 1
ATOM 735 O O . ARG A 1 92 ? 56.956 2.520 -66.901 1.00 41.25 92 ARG A O 1
ATOM 742 N N . TYR A 1 93 ? 57.019 4.775 -67.005 1.00 50.38 93 TYR A N 1
ATOM 743 C CA . TYR A 1 93 ? 57.444 5.134 -68.377 1.00 50.38 93 TYR A CA 1
ATOM 744 C C . TYR A 1 93 ? 57.545 6.658 -68.492 1.00 50.38 93 TYR A C 1
ATOM 746 O O . TYR A 1 93 ? 56.697 7.344 -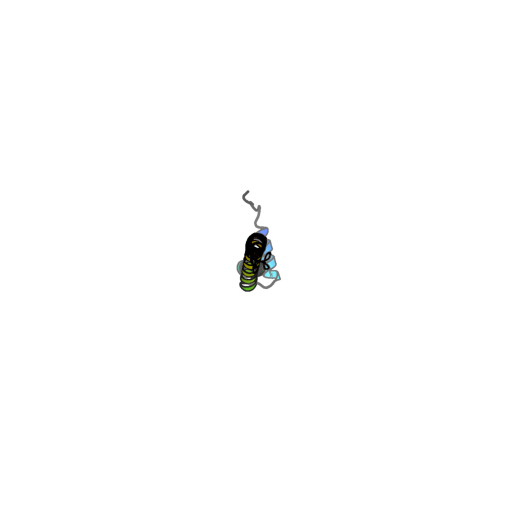67.883 1.00 50.38 93 TYR A O 1
#

Secondary structure (DSSP, 8-state):
------STHHHHHHHHHHHHTT-S-HHHHHHHHHHHHHHHHS--HHHHHHHHHHHHHHHHHHHHHHHHHHHHHHHHHHHTTSSS---------

Foldseek 3Di:
DDDDDDDCVVVVVLQVVCVVVPHPGSVRSVVVVVVVVCVVPVPDPVNVVVVVVVVVVVVVVVVCVVCVVVVVVVVVVVVVPPDDDDDDDDDDD

Radius of gyration: 35.72 Å; chains: 1; bounding box: 89×23×93 Å

Sequence (93 aa):
MKVRFTDNMVPDRLSLMAKTKGYSSREEYVREILTDHVMRDTPSPTEIYQKQIIGRYEELGTVLIETLPILLENSLKGRIIVTGEKEGEDGRY

pLDDT: mean 70.37, std 15.34, range [40.09, 93.88]

Organism: NCBI:txid2738